Protein AF-A0A964TI57-F1 (afdb_monomer_lite)

Structure (mmCIF, N/CA/C/O backbone):
data_AF-A0A964TI57-F1
#
_entry.id   AF-A0A964TI57-F1
#
loop_
_atom_site.group_PDB
_atom_site.id
_atom_site.type_symbol
_atom_site.label_atom_id
_atom_site.label_alt_id
_atom_site.label_comp_id
_atom_site.label_asym_id
_atom_site.label_entity_id
_atom_site.label_seq_id
_atom_site.pdbx_PDB_ins_code
_atom_site.Cartn_x
_atom_site.Cartn_y
_atom_site.Cartn_z
_atom_site.occupancy
_atom_site.B_iso_or_equiv
_atom_site.auth_seq_id
_atom_site.auth_comp_id
_atom_site.auth_asym_id
_atom_site.auth_atom_id
_atom_site.pdbx_PDB_model_num
ATOM 1 N N . MET A 1 1 ? 26.118 0.808 -17.958 1.00 63.00 1 MET A N 1
ATOM 2 C CA . MET A 1 1 ? 24.725 1.308 -18.053 1.00 63.00 1 MET A CA 1
ATOM 3 C C . MET A 1 1 ? 23.687 0.192 -17.872 1.00 63.00 1 MET A C 1
ATOM 5 O O . MET A 1 1 ? 22.502 0.489 -17.875 1.00 63.00 1 MET A O 1
ATOM 9 N N . ASP A 1 2 ? 24.092 -1.061 -17.647 1.00 87.19 2 ASP A N 1
ATOM 10 C CA . ASP A 1 2 ? 23.185 -2.224 -17.651 1.00 87.19 2 ASP A CA 1
ATOM 11 C C . ASP A 1 2 ? 22.341 -2.359 -16.383 1.00 87.19 2 ASP A C 1
ATOM 13 O O . ASP A 1 2 ? 21.242 -2.900 -16.407 1.00 87.19 2 ASP A O 1
ATOM 17 N N . VAL A 1 3 ? 22.818 -1.806 -15.266 1.00 91.81 3 VAL A N 1
ATOM 18 C CA . VAL A 1 3 ? 22.112 -1.908 -13.986 1.00 91.81 3 VAL A CA 1
ATOM 19 C C . VAL A 1 3 ? 20.758 -1.189 -14.018 1.00 91.81 3 VAL A C 1
ATOM 21 O O . VAL A 1 3 ? 19.798 -1.654 -13.415 1.00 91.81 3 VAL A O 1
ATOM 24 N N . LEU A 1 4 ? 20.642 -0.093 -14.777 1.00 93.12 4 LEU A N 1
ATOM 25 C CA . LEU A 1 4 ? 19.388 0.655 -14.905 1.00 93.12 4 LEU A CA 1
ATOM 26 C C . LEU A 1 4 ? 18.303 -0.170 -15.607 1.00 93.12 4 LEU A C 1
ATOM 28 O O . LEU A 1 4 ? 17.135 -0.058 -15.248 1.00 93.12 4 LEU A O 1
ATOM 32 N N . ILE A 1 5 ? 18.686 -1.048 -16.540 1.00 95.06 5 ILE A N 1
ATOM 33 C CA . ILE A 1 5 ? 17.761 -1.957 -17.234 1.00 95.06 5 ILE A CA 1
ATOM 34 C C . ILE A 1 5 ? 17.122 -2.943 -16.250 1.00 95.06 5 ILE A C 1
ATOM 36 O O . ILE A 1 5 ? 15.983 -3.345 -16.456 1.00 95.06 5 ILE A O 1
ATOM 40 N N . LEU A 1 6 ? 17.813 -3.289 -15.160 1.00 94.88 6 LEU A N 1
ATOM 41 C CA . LEU A 1 6 ? 17.266 -4.126 -14.093 1.00 94.88 6 LEU A CA 1
ATOM 42 C C . LEU A 1 6 ? 16.520 -3.297 -13.035 1.00 94.88 6 LEU A C 1
ATOM 44 O O . LEU A 1 6 ? 15.411 -3.651 -12.642 1.00 94.88 6 LEU A O 1
ATOM 48 N N . LEU A 1 7 ? 17.100 -2.184 -12.574 1.00 96.25 7 LEU A N 1
ATOM 49 C CA . LEU A 1 7 ? 16.518 -1.392 -11.485 1.00 96.25 7 LEU A CA 1
ATOM 50 C C . LEU A 1 7 ? 15.205 -0.714 -11.870 1.00 96.25 7 LEU A C 1
ATOM 52 O O . LEU A 1 7 ? 14.317 -0.631 -11.025 1.00 96.25 7 LEU A O 1
ATOM 56 N N . VAL A 1 8 ? 15.060 -0.234 -13.106 1.00 95.94 8 VAL A N 1
ATOM 57 C CA . VAL A 1 8 ? 13.828 0.432 -13.557 1.00 95.94 8 VAL A CA 1
ATOM 58 C C . VAL A 1 8 ? 12.610 -0.501 -13.467 1.00 95.94 8 VAL A C 1
ATOM 60 O O . VAL A 1 8 ? 11.665 -0.141 -12.762 1.00 95.94 8 VAL A O 1
ATOM 63 N N . PRO A 1 9 ? 12.598 -1.698 -14.088 1.00 96.69 9 PRO A N 1
ATOM 64 C CA . PRO A 1 9 ? 11.452 -2.599 -13.990 1.00 96.69 9 PRO A CA 1
ATOM 65 C C . PRO A 1 9 ? 11.246 -3.140 -12.575 1.00 96.69 9 PRO A C 1
ATOM 67 O O . PRO A 1 9 ? 10.101 -3.268 -12.151 1.00 96.69 9 PRO A O 1
ATOM 70 N N . VAL A 1 10 ? 12.317 -3.400 -11.813 1.00 97.69 10 VAL A N 1
ATOM 71 C CA . VAL A 1 10 ? 12.195 -3.819 -10.405 1.00 97.69 10 VAL A CA 1
ATOM 72 C C . VAL A 1 10 ? 11.527 -2.727 -9.569 1.00 97.69 10 VAL A C 1
ATOM 74 O O . VAL A 1 10 ? 10.604 -3.017 -8.812 1.00 97.69 10 VAL A O 1
ATOM 77 N N . SER A 1 11 ? 11.931 -1.468 -9.735 1.00 97.38 11 SER A N 1
ATOM 78 C CA . SER A 1 11 ? 11.353 -0.342 -8.990 1.00 97.38 11 SER A CA 1
ATOM 79 C C . SER A 1 11 ? 9.894 -0.105 -9.374 1.00 97.38 11 SER A C 1
ATOM 81 O O . SER A 1 11 ? 9.056 0.092 -8.495 1.00 97.38 11 SER A O 1
ATOM 83 N N . LEU A 1 12 ? 9.567 -0.185 -10.671 1.00 98.00 12 LEU A N 1
ATOM 84 C CA . LEU A 1 12 ? 8.180 -0.115 -11.142 1.00 98.00 12 LEU A CA 1
ATOM 85 C C . LEU A 1 12 ? 7.339 -1.256 -10.561 1.00 98.00 12 LEU A C 1
ATOM 87 O O . LEU A 1 12 ? 6.227 -1.024 -10.089 1.00 98.00 12 LEU A O 1
ATOM 91 N N . GLY A 1 13 ? 7.886 -2.475 -10.571 1.00 98.31 13 GLY A N 1
ATOM 92 C CA . GLY A 1 13 ? 7.253 -3.664 -10.016 1.00 98.31 13 GLY A CA 1
ATOM 93 C C . GLY A 1 13 ? 6.956 -3.503 -8.530 1.00 98.31 13 GLY A C 1
ATOM 94 O O . GLY A 1 13 ? 5.816 -3.698 -8.124 1.00 98.31 13 GLY A O 1
ATOM 95 N N . LEU A 1 14 ? 7.938 -3.069 -7.736 1.00 98.25 14 LEU A N 1
ATOM 96 C CA . LEU A 1 14 ? 7.765 -2.793 -6.306 1.00 98.25 14 LEU A CA 1
ATOM 97 C C . LEU A 1 14 ? 6.724 -1.695 -6.049 1.00 98.25 14 LEU A C 1
ATOM 99 O O . LEU A 1 14 ? 5.902 -1.841 -5.145 1.00 98.25 14 LEU A O 1
ATOM 103 N N . GLY A 1 15 ? 6.709 -0.634 -6.862 1.00 98.06 15 GLY A N 1
ATOM 104 C CA . GLY A 1 15 ? 5.697 0.421 -6.777 1.00 98.06 15 GLY A CA 1
ATOM 105 C C . GLY A 1 15 ? 4.278 -0.097 -7.036 1.00 98.06 15 GLY A C 1
ATOM 106 O O . GLY A 1 15 ? 3.363 0.181 -6.259 1.00 98.06 15 GLY A O 1
ATOM 107 N N . LEU A 1 16 ? 4.100 -0.907 -8.084 1.00 98.38 16 LEU A N 1
ATOM 108 C CA . LEU A 1 16 ? 2.824 -1.563 -8.389 1.00 98.38 16 LEU A CA 1
ATOM 109 C C . LEU A 1 16 ? 2.395 -2.534 -7.286 1.00 98.38 16 LEU A C 1
ATOM 111 O O . LEU A 1 16 ? 1.223 -2.550 -6.915 1.00 98.38 16 LEU A O 1
ATOM 115 N N . LEU A 1 17 ? 3.331 -3.317 -6.748 1.00 98.38 17 LEU A N 1
ATOM 116 C CA . LEU A 1 17 ? 3.072 -4.267 -5.665 1.00 98.38 17 LEU A CA 1
ATOM 117 C C . LEU A 1 17 ? 2.608 -3.540 -4.398 1.00 98.38 17 LEU A C 1
ATOM 119 O O . LEU A 1 17 ? 1.610 -3.935 -3.797 1.00 98.38 17 LEU A O 1
ATOM 123 N N . GLY A 1 18 ? 3.272 -2.438 -4.040 1.00 97.19 18 GLY A N 1
ATOM 124 C CA . GLY A 1 18 ? 2.869 -1.583 -2.925 1.00 97.19 18 GLY A CA 1
ATOM 125 C C . GLY A 1 18 ? 1.480 -0.975 -3.122 1.00 97.19 18 GLY A C 1
ATOM 126 O O . GLY A 1 18 ? 0.653 -1.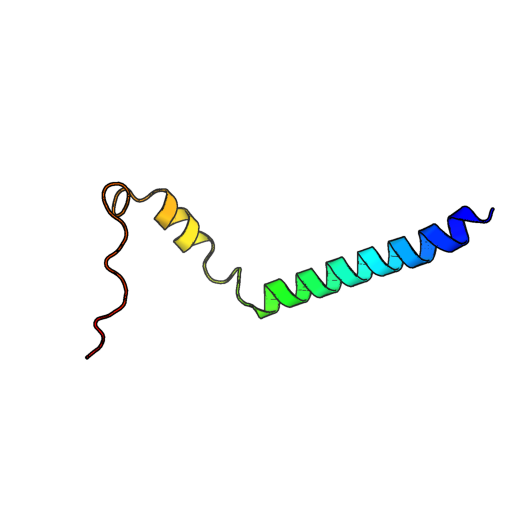018 -2.212 1.00 97.19 18 GLY A O 1
ATOM 127 N N . LEU A 1 19 ? 1.181 -0.473 -4.325 1.00 97.19 19 LEU A N 1
ATOM 128 C CA . LEU A 1 19 ? -0.139 0.077 -4.641 1.00 97.19 19 LEU A CA 1
ATOM 129 C C . LEU A 1 19 ? -1.238 -0.995 -4.584 1.00 97.19 19 LEU A C 1
ATOM 131 O O . LEU A 1 19 ? -2.304 -0.758 -4.016 1.00 97.19 19 LEU A O 1
ATOM 135 N N . ALA A 1 20 ? -0.983 -2.182 -5.138 1.00 97.19 20 ALA A N 1
ATOM 136 C CA . ALA A 1 20 ? -1.920 -3.299 -5.092 1.00 97.19 20 ALA A CA 1
ATOM 137 C C . ALA A 1 20 ? -2.185 -3.752 -3.649 1.00 97.19 20 ALA A C 1
ATOM 139 O O . ALA A 1 20 ? -3.343 -3.943 -3.273 1.00 97.19 20 ALA A O 1
ATOM 140 N N . ALA A 1 21 ? -1.134 -3.861 -2.830 1.00 95.44 21 ALA A N 1
ATOM 141 C CA . ALA A 1 21 ? -1.253 -4.172 -1.410 1.00 95.44 21 ALA A CA 1
ATOM 142 C C . ALA A 1 21 ? -2.089 -3.113 -0.675 1.00 95.44 21 ALA A C 1
ATOM 144 O O . ALA A 1 21 ? -3.008 -3.465 0.058 1.00 95.44 21 ALA A O 1
ATOM 145 N N . PHE A 1 22 ? -1.851 -1.826 -0.930 1.00 93.12 22 PHE A N 1
ATOM 146 C CA . PHE A 1 22 ? -2.621 -0.732 -0.332 1.00 93.12 22 PHE A CA 1
ATOM 147 C C . PHE A 1 22 ? -4.112 -0.773 -0.706 1.00 93.12 22 PHE A C 1
ATOM 149 O O . PHE A 1 22 ? -4.987 -0.645 0.147 1.00 93.12 22 PHE A O 1
ATOM 156 N N . VAL A 1 23 ? -4.439 -1.009 -1.978 1.00 94.06 23 VAL A N 1
ATOM 157 C CA . VAL A 1 23 ? -5.845 -1.154 -2.398 1.00 94.06 23 VAL A CA 1
ATOM 158 C C . VAL A 1 23 ? -6.485 -2.395 -1.765 1.00 94.06 23 VAL A C 1
ATOM 160 O O . VAL A 1 23 ? -7.666 -2.375 -1.406 1.00 94.06 23 VAL A O 1
ATOM 163 N N . TRP A 1 24 ? -5.719 -3.476 -1.607 1.00 92.81 24 TRP A N 1
ATOM 164 C CA . TRP A 1 24 ? -6.176 -4.689 -0.937 1.00 92.81 24 TRP A CA 1
ATOM 165 C C . TRP A 1 24 ? -6.494 -4.448 0.547 1.00 92.81 24 TRP A C 1
ATOM 167 O O . TRP A 1 24 ? -7.568 -4.875 0.980 1.00 92.81 24 TRP A O 1
ATOM 177 N N . THR A 1 25 ? -5.659 -3.716 1.300 1.00 89.31 25 THR A N 1
ATOM 178 C CA . THR A 1 25 ? -5.925 -3.414 2.725 1.00 89.31 25 THR A CA 1
ATOM 179 C C . THR A 1 25 ? -7.185 -2.570 2.906 1.00 89.31 25 THR A C 1
ATOM 181 O O . THR A 1 25 ? -8.011 -2.877 3.769 1.00 89.31 25 THR A O 1
ATOM 184 N N . LEU A 1 26 ? -7.394 -1.570 2.041 1.00 88.00 26 LEU A N 1
ATOM 185 C CA . LEU A 1 26 ? -8.615 -0.757 2.035 1.00 88.00 26 LEU A CA 1
ATOM 186 C C . LEU A 1 26 ? -9.867 -1.602 1.759 1.00 88.00 26 LEU A C 1
ATOM 188 O O . LEU A 1 26 ? -10.883 -1.448 2.434 1.00 88.00 26 LEU A O 1
ATOM 192 N N . ARG A 1 27 ? -9.804 -2.531 0.795 1.00 87.38 27 ARG A N 1
ATOM 193 C CA . ARG A 1 27 ? -10.927 -3.437 0.488 1.00 87.38 27 ARG A CA 1
ATOM 194 C C . ARG A 1 27 ? -11.239 -4.417 1.614 1.00 87.38 27 ARG A C 1
ATOM 196 O O . ARG A 1 27 ? -12.400 -4.775 1.782 1.00 87.38 27 ARG A O 1
ATOM 203 N N . HIS A 1 28 ? -10.233 -4.837 2.377 1.00 85.81 28 HIS A N 1
ATOM 204 C CA . HIS A 1 28 ? -10.407 -5.777 3.486 1.00 85.81 28 HIS A CA 1
ATOM 205 C C . HIS A 1 28 ? -10.979 -5.130 4.749 1.00 85.81 28 HIS A C 1
ATOM 207 O O . HIS A 1 28 ? -11.063 -5.813 5.767 1.00 85.81 28 HIS A O 1
ATOM 213 N N . ARG A 1 2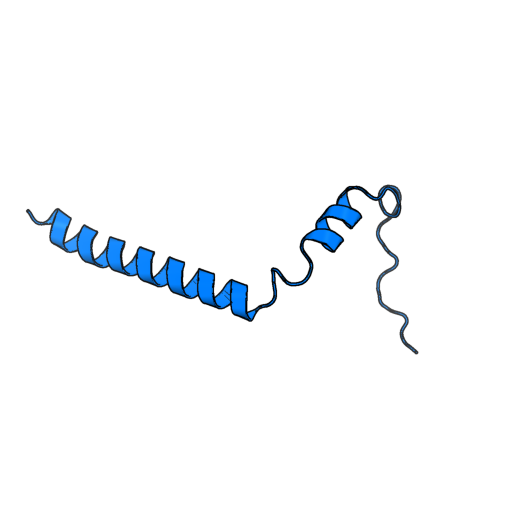9 ? -11.381 -3.845 4.705 1.00 76.19 29 ARG A N 1
ATOM 214 C CA . ARG A 1 29 ? -11.966 -3.137 5.857 1.00 76.19 29 ARG A CA 1
ATOM 215 C C . ARG A 1 29 ? -11.072 -3.194 7.104 1.00 76.19 29 ARG A C 1
ATOM 217 O O . ARG A 1 29 ? -11.540 -3.040 8.225 1.00 76.19 29 ARG A O 1
ATOM 224 N N . GLN A 1 30 ? -9.758 -3.364 6.910 1.00 72.94 30 GLN A N 1
ATOM 225 C CA . GLN A 1 30 ? -8.774 -3.464 7.998 1.00 72.94 30 GLN A CA 1
ATOM 226 C C . GLN A 1 30 ? -8.658 -2.164 8.813 1.00 72.94 30 GLN A C 1
ATOM 228 O O . GLN A 1 30 ? -8.036 -2.152 9.867 1.00 72.94 30 GLN A O 1
ATOM 233 N N . TYR A 1 31 ? -9.267 -1.074 8.337 1.00 72.38 31 TYR A N 1
ATOM 234 C CA . TYR A 1 31 ? -9.295 0.233 8.988 1.00 72.38 31 TYR A CA 1
ATOM 235 C C . TYR A 1 31 ? -10.690 0.631 9.496 1.00 72.38 31 TYR A C 1
ATOM 237 O O . TYR A 1 31 ? -10.884 1.795 9.841 1.00 72.38 31 TYR A O 1
ATOM 245 N N . ASP A 1 32 ? -11.658 -0.291 9.537 1.00 77.50 32 ASP A N 1
ATOM 246 C CA . ASP A 1 32 ? -13.028 0.037 9.957 1.00 77.50 32 ASP A CA 1
ATOM 247 C C . ASP A 1 32 ? -13.142 0.280 11.473 1.00 77.50 32 ASP A C 1
ATOM 249 O O . ASP A 1 32 ? -13.988 1.068 11.892 1.00 77.50 32 ASP A O 1
ATOM 253 N N . ASP A 1 33 ? -12.282 -0.333 12.301 1.00 76.94 33 ASP A N 1
ATOM 254 C CA . ASP A 1 3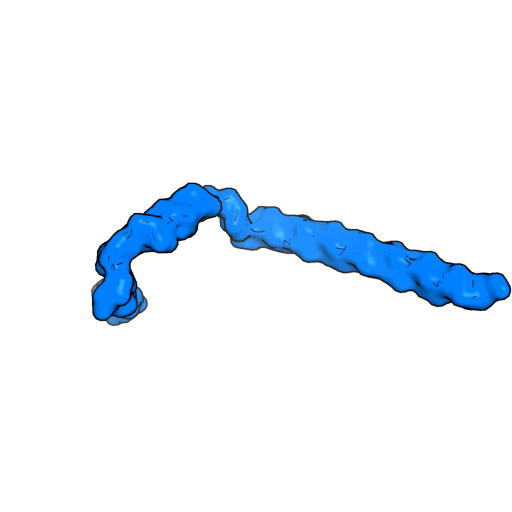3 ? -12.290 -0.116 13.759 1.00 76.94 33 ASP A CA 1
ATOM 255 C C . ASP A 1 33 ? -10.897 -0.048 14.434 1.00 76.94 33 ASP A C 1
ATOM 257 O O . ASP A 1 33 ? -10.619 -0.749 15.410 1.00 76.94 33 ASP A O 1
ATOM 261 N N . PRO A 1 34 ? -9.995 0.847 13.988 1.00 71.81 34 PRO A N 1
ATOM 262 C CA . PRO A 1 34 ? -8.696 1.035 14.634 1.00 71.81 34 PRO A CA 1
ATOM 263 C C . PRO A 1 34 ? -8.819 1.582 16.067 1.00 71.81 34 PRO A C 1
ATOM 265 O O . PRO A 1 34 ? -7.910 1.414 16.879 1.00 71.81 34 PRO A O 1
ATOM 268 N N . LYS A 1 35 ? -9.941 2.239 16.404 1.00 73.25 35 LYS A N 1
ATOM 269 C CA . LYS A 1 35 ? -10.199 2.752 17.758 1.00 73.25 35 LYS A CA 1
ATOM 270 C C . LYS A 1 35 ? -10.581 1.633 18.726 1.00 73.25 35 LYS A C 1
ATOM 272 O O . LYS A 1 35 ? -10.105 1.647 19.859 1.00 73.25 35 LYS A O 1
ATOM 277 N N . GLY A 1 36 ? -11.413 0.683 18.303 1.00 78.62 36 GLY A N 1
ATOM 278 C CA . GLY A 1 36 ? -11.788 -0.475 19.108 1.00 78.62 36 GLY A CA 1
ATOM 279 C C . GLY A 1 36 ? -10.605 -1.395 19.393 1.00 78.62 36 GLY A C 1
ATOM 280 O O . GLY A 1 36 ? -10.456 -1.841 20.531 1.00 78.62 36 GLY A O 1
ATOM 281 N N . ASP A 1 37 ? -9.717 -1.606 18.419 1.00 76.94 37 ASP A N 1
ATOM 282 C CA . ASP A 1 37 ? -8.488 -2.383 18.631 1.00 76.94 37 ASP A CA 1
ATOM 283 C C . ASP A 1 37 ? -7.545 -1.708 19.644 1.00 76.94 37 ASP A C 1
ATOM 285 O O . ASP A 1 37 ? -7.072 -2.358 20.581 1.00 76.94 37 ASP A O 1
ATOM 289 N N . ALA A 1 38 ? -7.345 -0.388 19.541 1.00 77.81 38 ALA A N 1
ATOM 290 C CA . ALA A 1 38 ? -6.554 0.377 20.512 1.00 77.81 38 ALA A CA 1
ATOM 291 C C . ALA A 1 38 ? -7.187 0.402 21.919 1.00 77.81 38 ALA A C 1
ATOM 293 O O . ALA A 1 38 ? -6.484 0.393 22.928 1.00 77.81 38 ALA A O 1
ATOM 294 N N . ALA A 1 39 ? -8.517 0.410 22.011 1.00 78.88 39 ALA A N 1
ATOM 295 C CA . ALA A 1 39 ? -9.209 0.344 23.294 1.00 78.88 39 ALA A CA 1
ATOM 296 C C . ALA A 1 39 ? -9.084 -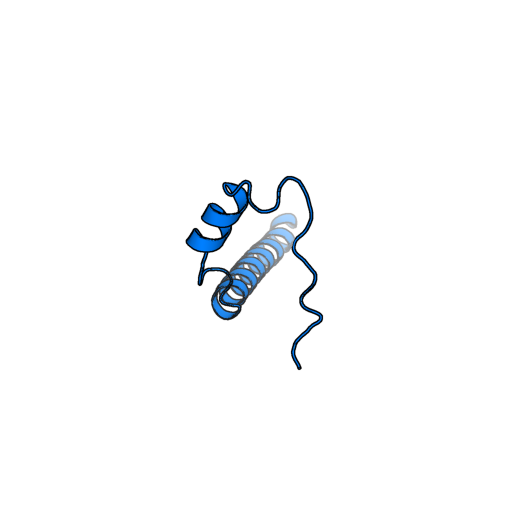1.041 23.958 1.00 78.88 39 ALA A C 1
ATOM 298 O O . ALA A 1 39 ? -9.036 -1.119 25.184 1.00 78.88 39 ALA A O 1
ATOM 299 N N . ARG A 1 40 ? -9.005 -2.131 23.178 1.00 76.44 40 ARG A N 1
ATOM 300 C CA . ARG A 1 40 ? -8.845 -3.499 23.711 1.00 76.44 40 ARG A CA 1
ATOM 301 C C . ARG A 1 40 ? -7.458 -3.744 24.293 1.00 76.44 40 ARG A C 1
ATOM 303 O O . ARG A 1 40 ? -7.370 -4.392 25.331 1.00 76.44 40 ARG A O 1
ATOM 310 N N . ILE A 1 41 ? -6.400 -3.224 23.668 1.00 75.88 41 ILE A N 1
ATOM 311 C CA . ILE A 1 41 ? -5.027 -3.429 24.165 1.00 75.88 41 ILE A CA 1
ATOM 312 C C . ILE A 1 41 ? -4.746 -2.682 25.475 1.00 75.88 41 ILE A C 1
ATOM 314 O O . ILE A 1 41 ? -3.878 -3.086 26.235 1.00 75.88 41 ILE A O 1
ATOM 318 N N . LEU A 1 42 ? -5.503 -1.618 25.757 1.00 77.88 42 LEU A N 1
ATOM 319 C CA . LEU A 1 42 ? -5.455 -0.878 27.022 1.00 77.88 42 LEU A CA 1
ATOM 320 C C . LEU A 1 42 ? -6.454 -1.409 28.062 1.00 77.88 42 LEU A C 1
ATOM 322 O O . LEU A 1 42 ? -6.633 -0.787 29.105 1.00 77.88 42 LEU A O 1
ATOM 326 N N . SER A 1 43 ? -7.170 -2.497 27.761 1.00 77.75 43 SER A N 1
ATOM 327 C CA . SER A 1 43 ? -8.177 -3.047 28.662 1.00 77.75 43 SER A CA 1
ATOM 328 C C . SER A 1 43 ? -7.623 -4.225 29.458 1.00 77.75 43 SER A C 1
ATOM 330 O O . SER A 1 43 ? -7.271 -5.252 28.885 1.00 77.75 43 SER A O 1
ATOM 332 N N . ASP A 1 44 ? -7.676 -4.125 30.785 1.00 78.12 44 ASP A N 1
ATOM 333 C CA . ASP A 1 44 ? -7.225 -5.184 31.707 1.00 78.12 44 ASP A CA 1
ATOM 334 C C . ASP A 1 44 ? -8.141 -6.427 31.695 1.00 78.12 44 ASP A C 1
ATOM 336 O O . ASP A 1 44 ? -7.878 -7.436 32.343 1.00 78.12 44 ASP A O 1
ATOM 340 N N . ARG A 1 45 ? -9.259 -6.372 30.954 1.00 70.81 45 ARG A N 1
ATOM 341 C CA . ARG A 1 45 ? -10.340 -7.375 30.970 1.00 70.81 45 ARG A CA 1
ATOM 342 C C . ARG A 1 45 ? -9.865 -8.787 30.594 1.00 70.81 45 ARG A C 1
ATOM 344 O O . ARG A 1 45 ? -10.510 -9.757 30.984 1.00 70.81 45 ARG A O 1
ATOM 351 N N . TRP A 1 46 ? -8.780 -8.893 29.831 1.00 69.69 46 TRP A N 1
ATOM 352 C CA . TRP A 1 46 ? -8.249 -10.155 29.305 1.00 69.69 46 TRP A CA 1
ATOM 353 C C . TRP A 1 46 ? -6.776 -10.388 29.661 1.00 69.69 46 TRP A C 1
ATOM 355 O O . TRP A 1 46 ? -6.152 -11.268 29.073 1.00 69.69 46 TRP A O 1
ATOM 365 N N . ASP A 1 47 ? -6.224 -9.612 30.598 1.00 74.94 47 ASP A N 1
ATOM 366 C CA . ASP A 1 47 ? -4.807 -9.696 30.981 1.00 74.94 47 ASP A CA 1
ATOM 367 C C . ASP A 1 47 ? -4.531 -10.963 31.818 1.00 74.94 47 ASP A C 1
ATOM 369 O O . ASP A 1 47 ? -3.536 -11.658 31.630 1.00 74.94 47 ASP A O 1
ATOM 373 N N . ASP A 1 48 ? -5.491 -11.346 32.669 1.00 79.25 48 ASP A N 1
ATOM 374 C CA . ASP A 1 48 ? -5.375 -12.527 33.532 1.00 79.25 48 ASP A CA 1
ATOM 375 C C . ASP A 1 48 ? -5.708 -13.851 32.824 1.00 79.25 48 ASP A C 1
ATOM 377 O O . ASP A 1 48 ? -5.233 -14.917 33.230 1.00 79.25 48 ASP A O 1
ATOM 381 N N . ARG A 1 49 ? -6.611 -13.831 31.830 1.00 71.12 49 ARG A N 1
ATOM 382 C CA . ARG A 1 49 ? -7.131 -15.034 31.150 1.00 71.12 49 ARG A CA 1
ATOM 383 C C . ARG A 1 49 ? -7.579 -14.697 29.723 1.00 71.12 49 ARG A C 1
ATOM 385 O O . ARG A 1 49 ? -8.256 -13.683 29.541 1.00 71.12 49 ARG A O 1
ATOM 392 N N . PRO A 1 50 ? -7.295 -15.559 28.727 1.00 68.69 50 PRO A N 1
ATOM 393 C CA . PRO A 1 50 ? -7.766 -15.347 27.364 1.00 68.69 50 PRO A CA 1
ATOM 394 C C . PRO A 1 50 ? -9.302 -15.311 27.315 1.00 68.69 50 PRO A C 1
ATOM 396 O O . PRO A 1 50 ? -9.959 -15.957 28.142 1.00 68.69 50 PRO A O 1
ATOM 399 N N . PRO A 1 51 ? -9.892 -14.580 26.352 1.00 68.25 51 PRO A N 1
ATOM 400 C CA . PRO A 1 51 ? -11.337 -14.509 26.217 1.00 68.25 51 PRO A CA 1
ATOM 401 C C . PRO A 1 51 ? -11.926 -15.915 26.042 1.00 68.25 51 PRO A C 1
ATOM 403 O O . PRO A 1 51 ? -11.331 -16.741 25.340 1.00 68.25 51 PRO A O 1
ATOM 406 N N . PRO A 1 52 ? -13.074 -16.216 26.680 1.00 68.69 52 PRO A N 1
ATOM 407 C CA . PRO A 1 52 ? -13.729 -17.502 26.509 1.00 68.69 52 PRO A CA 1
ATOM 408 C C . PRO A 1 52 ? -14.025 -17.675 25.020 1.00 68.69 52 PRO A C 1
ATOM 410 O O . PRO A 1 52 ? -14.691 -16.833 24.417 1.00 68.69 52 PRO A O 1
ATOM 413 N N . GLY A 1 53 ? -13.451 -18.725 24.426 1.00 67.12 53 GLY A N 1
ATOM 414 C CA . GLY A 1 53 ? -13.554 -18.991 22.997 1.00 67.12 53 GLY A CA 1
ATOM 415 C C . GLY A 1 53 ? -15.011 -18.947 22.553 1.00 67.12 53 GLY A C 1
ATOM 416 O O . GLY A 1 53 ? -15.886 -19.492 23.225 1.00 67.12 53 GLY A O 1
ATOM 417 N N . GLU A 1 54 ? -15.260 -18.268 21.437 1.00 64.31 54 GLU A N 1
ATOM 418 C CA . GLU A 1 54 ? -16.567 -18.120 20.801 1.00 64.31 54 GLU A CA 1
ATOM 419 C C . GLU A 1 54 ? -17.041 -19.495 20.276 1.00 64.31 54 GLU A C 1
ATOM 421 O O . GLU A 1 54 ? -16.971 -19.798 19.092 1.00 64.31 54 GLU A O 1
ATOM 426 N N . GLY A 1 55 ? -17.432 -20.382 21.192 1.00 61.59 55 GLY A N 1
ATOM 427 C CA . GLY A 1 55 ? -17.817 -21.776 20.946 1.00 61.59 55 GLY A CA 1
ATOM 428 C C . GLY A 1 55 ? -19.203 -22.126 21.482 1.00 61.59 55 GLY A C 1
ATOM 429 O O . GLY A 1 55 ? -19.571 -23.295 21.523 1.00 61.59 55 GLY A O 1
ATOM 430 N N . THR A 1 56 ? -19.986 -21.132 21.893 1.00 56.16 56 THR A N 1
ATOM 431 C CA . THR A 1 56 ? -21.362 -21.317 22.366 1.00 56.16 56 THR A CA 1
ATOM 432 C C . THR A 1 56 ? -22.284 -20.289 21.720 1.00 56.16 56 THR A C 1
ATOM 434 O O . THR A 1 56 ? -22.788 -19.367 22.359 1.00 56.16 56 THR A O 1
ATOM 437 N N . ARG A 1 57 ? 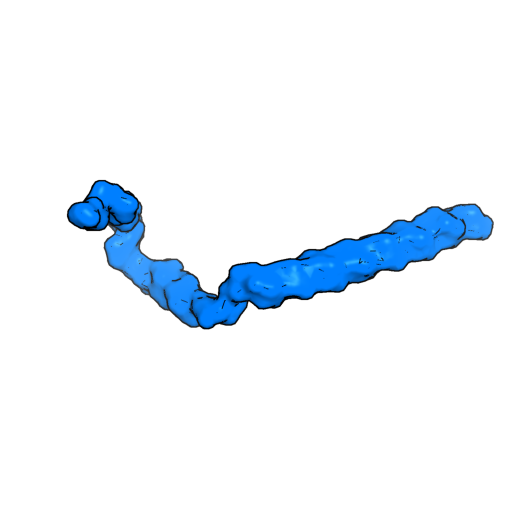-22.522 -20.450 20.415 1.00 55.25 57 ARG A N 1
ATOM 438 C CA . ARG A 1 57 ? -23.809 -20.040 19.840 1.00 55.25 57 ARG A CA 1
ATOM 439 C C . ARG A 1 57 ? -24.739 -21.259 19.897 1.00 55.25 57 ARG A C 1
ATOM 441 O O . ARG A 1 57 ? -24.255 -22.347 19.583 1.00 55.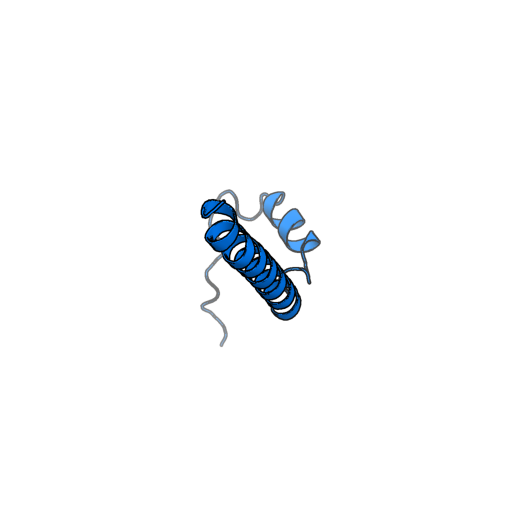25 57 ARG A O 1
ATOM 448 N N . PRO A 1 58 ? -25.991 -21.106 20.366 1.00 56.69 58 PRO A N 1
ATOM 449 C CA . PRO A 1 58 ? -26.977 -22.182 20.315 1.00 56.69 58 PRO A CA 1
ATOM 450 C C . PRO A 1 58 ? -27.289 -22.592 18.872 1.00 56.69 58 PRO A C 1
ATOM 452 O O . PRO A 1 58 ? -27.148 -21.734 17.967 1.00 56.69 58 PRO A O 1
#

pLDDT: mean 82.2, std 12.86, range [55.25, 98.38]

Sequence (58 aa):
MDVLILLVPVSLGLGLLGLAAFVWTLRHRQYDDPKGDAARILSDRWDDRPPPGEGTRP

Foldseek 3Di:
DVVCVVCVVVVVVVVVVVVVVVVVCVVVCVVVCPPVVVVVVVDPPPVVHHDDPPPDDD

Secondary structure (DSSP, 8-state):
-HHHHHHHHHHHHHHHHHHHHHHHHHHTTTTS-HHHHHHHHT-GGGTSSPPPPS----

Radius of gyration: 21.3 Å; chains: 1; bounding box: 52×25×52 Å